Protein AF-A0A7X9J9V0-F1 (afdb_monomer)

Radius of gyration: 17.61 Å; Cα contacts (8 Å, |Δi|>4): 168; chains: 1; bounding box: 43×37×49 Å

Mean predicted aligned error: 4.63 Å

Nearest PDB structures (foldseek):
  8a3k-assembly1_UNK  TM=3.815E-01  e=8.424E+00  synthetic construct

Foldseek 3Di:
DVVLLVLLLVLLVQLLVLLCVQVCVQVVCQVVVCVVVVHRDGDLCSSVVSLVSNLSSLVSNLVSCVSVVHCNVVSVVLNCLSPVLLVVLVVLCVVVCVVVVPDDPPDPNNVSSSVSSVSNNVSSVSSSVVSVVSSVVSVVVD

Structure (mmCIF, N/CA/C/O backbone):
data_AF-A0A7X9J9V0-F1
#
_entry.id   AF-A0A7X9J9V0-F1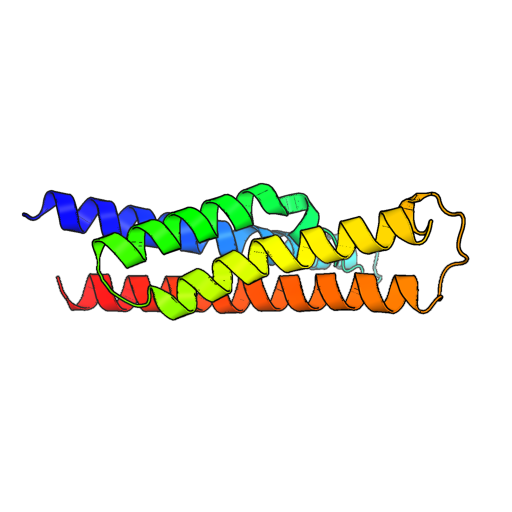
#
loop_
_atom_site.group_PDB
_atom_site.id
_atom_site.type_symbol
_atom_site.label_atom_id
_atom_site.label_alt_id
_atom_site.label_comp_id
_atom_site.label_asym_id
_atom_site.label_entity_id
_atom_site.label_seq_id
_atom_site.pdbx_PDB_ins_code
_atom_site.Cartn_x
_atom_site.Cartn_y
_atom_site.Cartn_z
_atom_site.occupancy
_atom_site.B_iso_or_equiv
_atom_site.auth_seq_id
_atom_site.auth_comp_id
_atom_site.auth_asym_id
_atom_site.auth_atom_id
_atom_site.pdbx_PDB_model_num
ATOM 1 N N . MET A 1 1 ? -25.999 6.580 20.680 1.00 46.28 1 MET A N 1
ATOM 2 C CA . MET A 1 1 ? -24.514 6.513 20.690 1.00 46.28 1 MET A CA 1
ATOM 3 C C . MET A 1 1 ? -23.947 5.269 19.984 1.00 46.28 1 MET A C 1
ATOM 5 O O . MET A 1 1 ? -23.000 5.442 19.233 1.00 46.28 1 MET A O 1
ATOM 9 N N . LYS A 1 2 ? -24.554 4.068 20.087 1.00 57.12 2 LYS A N 1
ATOM 10 C CA . LYS A 1 2 ? -24.087 2.818 19.426 1.00 57.12 2 LYS A CA 1
ATOM 11 C C . LYS A 1 2 ? -23.982 2.838 17.881 1.00 57.12 2 LYS A C 1
ATOM 13 O O . LYS A 1 2 ? -23.056 2.258 17.327 1.00 57.12 2 LYS A O 1
ATOM 18 N N . LYS A 1 3 ? -24.893 3.514 17.162 1.00 60.75 3 LYS A N 1
ATOM 19 C CA . LYS A 1 3 ? -24.862 3.556 15.678 1.00 60.75 3 LYS A CA 1
ATOM 20 C C . LYS A 1 3 ? -23.656 4.329 15.127 1.00 60.75 3 LYS A C 1
ATOM 22 O O . LYS A 1 3 ? -23.052 3.897 14.153 1.00 60.75 3 LYS A O 1
ATOM 27 N N . LYS A 1 4 ? -23.276 5.449 15.761 1.00 61.97 4 LYS A N 1
ATOM 28 C CA . LYS A 1 4 ? -22.140 6.284 15.317 1.00 61.97 4 LYS A CA 1
ATOM 29 C C . LYS A 1 4 ? -20.813 5.517 15.389 1.00 61.97 4 LYS A C 1
ATOM 31 O O . LYS A 1 4 ? -19.986 5.660 14.498 1.00 61.97 4 LYS A O 1
ATOM 36 N N . THR A 1 5 ? -20.642 4.662 16.397 1.00 78.00 5 THR A N 1
ATOM 37 C CA . THR A 1 5 ? -19.474 3.779 16.529 1.00 78.00 5 THR A CA 1
ATOM 38 C C . THR A 1 5 ? -19.456 2.668 15.481 1.00 78.00 5 THR A C 1
ATOM 40 O O . THR A 1 5 ? -18.386 2.336 14.979 1.00 78.00 5 THR A O 1
ATOM 43 N N . LEU A 1 6 ? -20.619 2.129 15.103 1.00 86.44 6 LEU A N 1
ATOM 44 C CA . LEU A 1 6 ? -20.725 1.078 14.086 1.00 86.44 6 LEU A CA 1
ATOM 45 C C . LEU A 1 6 ? -20.368 1.604 12.686 1.00 86.44 6 LEU A C 1
ATOM 47 O O . LEU A 1 6 ? -19.556 0.996 11.995 1.00 86.44 6 LEU A O 1
ATOM 51 N N . TRP A 1 7 ? -20.859 2.792 12.318 1.00 90.38 7 TRP A N 1
ATOM 52 C CA . TRP A 1 7 ? -20.496 3.445 11.054 1.00 90.38 7 TRP A CA 1
ATOM 53 C C . TRP A 1 7 ? -18.994 3.722 10.924 1.00 90.38 7 TRP A C 1
ATOM 55 O O . TRP A 1 7 ? -18.441 3.565 9.840 1.00 90.38 7 TRP A O 1
ATOM 65 N N . THR A 1 8 ? -18.317 4.133 12.001 1.00 91.19 8 THR A N 1
ATOM 66 C CA . THR A 1 8 ? -16.862 4.370 11.974 1.00 91.19 8 THR A CA 1
ATOM 67 C C . THR A 1 8 ? -16.074 3.070 11.813 1.00 91.19 8 THR A C 1
ATOM 69 O O . THR A 1 8 ? -15.081 3.056 11.093 1.00 91.19 8 THR A O 1
ATOM 72 N N . LYS A 1 9 ? -16.539 1.970 12.421 1.00 92.44 9 LYS A N 1
ATOM 73 C CA . LYS A 1 9 ? -15.940 0.638 12.254 1.00 92.44 9 LYS A CA 1
ATOM 74 C C . LYS A 1 9 ? -16.056 0.140 10.815 1.00 92.44 9 LYS A C 1
ATOM 76 O O . LYS A 1 9 ? -15.053 -0.276 10.252 1.00 92.44 9 LYS A O 1
ATOM 81 N N . VAL A 1 10 ? -17.244 0.241 10.210 1.00 95.25 10 VAL A N 1
ATOM 82 C CA . VAL A 1 10 ? -17.457 -0.155 8.804 1.00 95.25 10 VAL A CA 1
ATOM 83 C C . VAL A 1 10 ? -16.547 0.644 7.875 1.00 95.25 10 VAL A C 1
ATOM 85 O O . VAL A 1 10 ? -15.901 0.059 7.015 1.00 95.25 10 VAL A O 1
ATOM 88 N N . LEU A 1 11 ? -16.432 1.958 8.092 1.00 94.88 11 LEU A N 1
ATOM 89 C CA . LEU A 1 11 ? -15.571 2.817 7.277 1.00 94.88 11 LEU A CA 1
ATOM 90 C C . LEU A 1 11 ? -14.088 2.423 7.387 1.00 94.88 11 LEU A C 1
ATOM 92 O O . LEU A 1 11 ? -13.392 2.369 6.379 1.00 94.88 11 LEU A O 1
ATOM 96 N N . ALA A 1 12 ? -13.621 2.108 8.600 1.00 95.88 12 ALA A N 1
ATOM 97 C CA . ALA A 1 12 ? -12.247 1.675 8.832 1.00 95.88 12 ALA A CA 1
ATOM 98 C C . ALA A 1 12 ? -11.949 0.315 8.176 1.00 95.88 12 ALA A C 1
ATOM 100 O O . ALA A 1 12 ? -10.915 0.157 7.530 1.00 95.88 12 ALA A O 1
ATOM 101 N N . VAL A 1 13 ? -12.868 -0.649 8.296 1.00 97.06 13 VAL A N 1
ATOM 102 C CA . VAL A 1 13 ? -12.722 -1.976 7.677 1.00 97.06 13 VAL A CA 1
ATOM 103 C C . VAL A 1 13 ? -12.746 -1.858 6.155 1.00 97.06 13 VAL A C 1
ATOM 105 O O . VAL A 1 13 ? -11.826 -2.341 5.504 1.00 97.06 13 VAL A O 1
ATOM 108 N N . ALA A 1 14 ? -13.737 -1.163 5.591 1.00 97.44 14 ALA A N 1
ATOM 109 C CA . ALA A 1 14 ? -13.847 -0.959 4.149 1.00 97.44 14 ALA A CA 1
ATOM 110 C C . ALA A 1 14 ? -12.609 -0.249 3.581 1.00 97.44 14 ALA A C 1
ATOM 112 O O . ALA A 1 14 ? -12.036 -0.716 2.602 1.00 97.44 14 ALA A O 1
ATOM 113 N N . GLY A 1 15 ? -12.146 0.823 4.234 1.00 96.44 15 GLY A N 1
ATOM 114 C CA . GLY A 1 15 ? -10.939 1.537 3.819 1.00 96.44 15 GLY A CA 1
ATOM 115 C C . GLY A 1 15 ? -9.683 0.663 3.852 1.00 96.44 15 GLY A C 1
ATOM 116 O O . GLY A 1 15 ? -8.880 0.695 2.923 1.00 96.4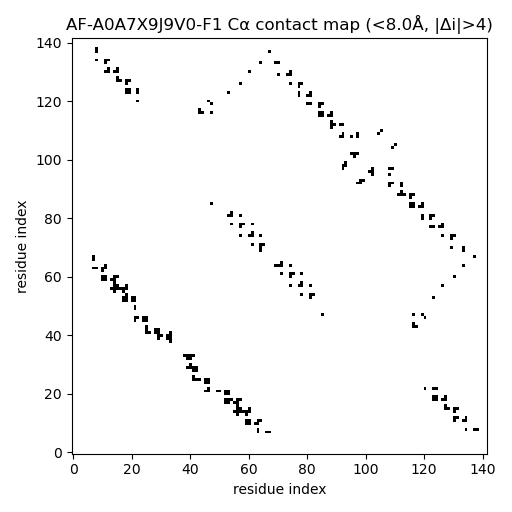4 15 GLY A O 1
ATOM 117 N N . THR A 1 16 ? -9.550 -0.177 4.884 1.00 97.25 16 THR A N 1
ATOM 118 C CA . THR A 1 16 ? -8.434 -1.128 5.012 1.00 97.25 16 THR A CA 1
ATOM 119 C C . THR A 1 16 ? -8.466 -2.175 3.900 1.00 97.25 16 THR A C 1
ATOM 121 O O . THR A 1 16 ? -7.447 -2.412 3.262 1.00 97.25 16 THR A O 1
ATOM 124 N N . VAL A 1 17 ? -9.628 -2.782 3.640 1.00 97.62 17 VAL A N 1
ATOM 125 C CA . VAL A 1 17 ? -9.786 -3.791 2.580 1.00 97.62 17 VAL A CA 1
ATOM 126 C C . VAL A 1 17 ? -9.454 -3.193 1.214 1.00 97.62 17 VAL A C 1
ATOM 128 O O . VAL A 1 17 ? -8.680 -3.789 0.473 1.00 97.62 17 VAL A O 1
ATOM 131 N N . LEU A 1 18 ? -9.964 -1.996 0.906 1.00 97.00 18 LEU A N 1
ATOM 132 C CA . LEU A 1 18 ? -9.692 -1.323 -0.367 1.00 97.00 18 LEU A CA 1
ATOM 133 C C . LEU A 1 18 ? -8.201 -1.033 -0.590 1.00 97.00 18 LEU A C 1
ATOM 135 O O . LEU A 1 18 ? -7.737 -1.168 -1.714 1.00 97.00 18 LEU A O 1
ATOM 139 N N . LEU A 1 19 ? -7.442 -0.685 0.454 1.00 95.75 19 LEU A N 1
ATOM 140 C CA . LEU A 1 19 ? -5.989 -0.485 0.353 1.00 95.75 19 LEU A CA 1
ATOM 141 C C . LEU A 1 19 ? -5.214 -1.790 0.138 1.00 95.75 19 LEU A C 1
ATOM 143 O O . LEU A 1 19 ? -4.174 -1.781 -0.512 1.00 95.75 19 LEU A O 1
ATOM 147 N N . TRP A 1 20 ? -5.709 -2.914 0.658 1.00 97.12 20 TRP A N 1
ATOM 148 C CA . TRP A 1 20 ? -5.079 -4.215 0.430 1.00 97.12 20 TRP A CA 1
ATOM 149 C C . TRP A 1 20 ? -5.393 -4.800 -0.947 1.00 97.12 20 TRP A C 1
ATOM 151 O O . TRP A 1 20 ? -4.608 -5.610 -1.430 1.00 97.12 20 TRP A O 1
ATOM 161 N N . LEU A 1 21 ? -6.483 -4.386 -1.604 1.00 95.75 21 LEU A N 1
ATOM 162 C CA . LEU A 1 21 ? -6.863 -4.907 -2.922 1.00 95.75 21 LEU A CA 1
ATOM 163 C C . LEU A 1 21 ? -5.786 -4.700 -4.003 1.00 95.75 21 LEU A C 1
ATOM 165 O O . LEU A 1 21 ? -5.457 -5.690 -4.648 1.00 95.75 21 LEU A O 1
ATOM 169 N N . PRO A 1 22 ? -5.186 -3.506 -4.198 1.00 94.56 22 PRO A N 1
ATOM 170 C CA . PRO A 1 22 ? -4.108 -3.323 -5.171 1.00 94.56 22 PRO A CA 1
ATOM 171 C C . PRO A 1 22 ? -2.895 -4.229 -4.932 1.00 94.56 22 PRO A C 1
ATOM 173 O O . PRO A 1 22 ? -2.320 -4.754 -5.880 1.00 94.56 22 PRO A O 1
ATOM 176 N N . ILE A 1 23 ? -2.534 -4.450 -3.663 1.00 95.50 23 ILE A N 1
ATOM 177 C CA . ILE A 1 23 ? -1.415 -5.322 -3.271 1.00 95.50 23 ILE A CA 1
ATOM 178 C C . ILE A 1 23 ? -1.775 -6.801 -3.456 1.00 95.50 23 ILE A C 1
ATOM 180 O O . ILE A 1 23 ? -0.954 -7.611 -3.872 1.00 95.50 23 ILE A O 1
ATOM 184 N N . ALA A 1 24 ? -3.013 -7.180 -3.151 1.00 95.38 24 ALA A N 1
ATOM 185 C CA . ALA A 1 24 ? -3.486 -8.532 -3.400 1.00 95.38 24 ALA A CA 1
ATOM 186 C C . ALA A 1 24 ? -3.543 -8.815 -4.906 1.00 95.38 24 ALA A C 1
ATOM 188 O O . ALA A 1 24 ? -3.102 -9.876 -5.336 1.00 95.38 24 ALA A O 1
ATOM 189 N N . ALA A 1 25 ? -4.033 -7.863 -5.703 1.00 94.06 25 ALA A N 1
ATOM 190 C CA . ALA A 1 25 ? -4.099 -7.975 -7.151 1.00 94.06 25 ALA A CA 1
ATOM 191 C C . ALA A 1 25 ? -2.708 -8.196 -7.750 1.00 94.06 25 ALA A C 1
ATOM 193 O O . ALA A 1 25 ? -2.539 -9.180 -8.463 1.00 94.06 25 ALA A O 1
ATOM 194 N N . THR A 1 26 ? -1.707 -7.381 -7.392 1.00 93.94 26 THR A N 1
ATOM 195 C CA . THR A 1 26 ? -0.328 -7.574 -7.876 1.00 93.94 26 THR A CA 1
ATOM 196 C C . THR A 1 26 ? 0.239 -8.937 -7.545 1.00 93.94 26 THR A C 1
ATOM 198 O O . THR A 1 26 ? 0.835 -9.582 -8.402 1.00 93.94 26 THR A O 1
ATOM 201 N N . LEU A 1 27 ? 0.067 -9.400 -6.308 1.00 95.00 27 LEU A N 1
ATOM 202 C CA . LEU A 1 27 ? 0.602 -10.694 -5.896 1.00 95.00 27 LEU A CA 1
ATOM 203 C C . LEU A 1 27 ? -0.120 -11.851 -6.591 1.00 95.00 27 LEU A C 1
ATOM 205 O O . LEU A 1 27 ? 0.529 -12.783 -7.059 1.00 95.00 27 LEU A O 1
ATOM 209 N N . ILE A 1 28 ? -1.449 -11.796 -6.691 1.00 94.81 28 ILE A N 1
ATOM 210 C CA . ILE A 1 28 ? -2.248 -12.849 -7.326 1.00 94.81 28 ILE A CA 1
ATOM 211 C C . ILE A 1 28 ? -1.913 -12.946 -8.817 1.00 94.81 28 ILE A C 1
ATOM 213 O O . ILE A 1 28 ? -1.670 -14.046 -9.315 1.00 94.81 28 ILE A O 1
ATOM 217 N N . THR A 1 29 ? -1.863 -11.819 -9.530 1.00 93.50 29 THR A N 1
ATOM 218 C CA . THR A 1 29 ? -1.532 -11.811 -10.961 1.00 93.50 29 THR A CA 1
ATOM 219 C C . THR A 1 29 ? -0.084 -12.209 -11.205 1.00 93.50 29 THR A C 1
ATOM 221 O O . THR A 1 29 ? 0.165 -12.988 -12.124 1.00 93.50 29 THR A O 1
ATOM 224 N N . ALA A 1 30 ? 0.852 -11.787 -10.348 1.00 92.62 30 ALA A N 1
ATOM 225 C CA . ALA A 1 30 ? 2.239 -12.225 -10.427 1.00 92.62 30 ALA A CA 1
ATOM 226 C C . ALA A 1 30 ? 2.367 -13.745 -10.256 1.00 92.62 30 ALA A C 1
ATOM 228 O O . ALA A 1 30 ? 3.050 -14.396 -11.043 1.00 92.62 30 ALA A O 1
ATOM 229 N N . ILE A 1 31 ? 1.676 -14.341 -9.277 1.00 93.62 31 ILE A N 1
ATOM 230 C CA . ILE A 1 31 ? 1.713 -15.792 -9.035 1.00 93.62 31 ILE A CA 1
ATOM 231 C C . ILE A 1 31 ? 1.113 -16.557 -10.220 1.00 93.62 31 ILE A C 1
ATOM 233 O O . ILE A 1 31 ? 1.766 -17.438 -10.780 1.00 93.62 31 ILE A O 1
ATOM 237 N N . ILE A 1 32 ? -0.115 -16.218 -10.623 1.00 94.06 32 ILE A N 1
ATOM 238 C CA . ILE A 1 32 ? -0.827 -16.922 -11.701 1.00 94.06 32 ILE A CA 1
ATOM 239 C C . ILE A 1 32 ? -0.083 -16.756 -13.029 1.00 94.06 32 ILE A C 1
ATOM 241 O O . ILE A 1 32 ? 0.160 -17.740 -13.730 1.00 94.06 32 ILE A O 1
ATOM 245 N N . GLY A 1 33 ? 0.319 -15.525 -13.352 1.00 90.88 33 GLY A N 1
ATOM 246 C CA . GLY A 1 33 ? 1.071 -15.205 -14.560 1.00 90.88 33 GLY A CA 1
ATOM 247 C C . GLY A 1 33 ? 2.408 -15.934 -14.602 1.00 90.88 33 GLY A C 1
ATOM 248 O O . GLY A 1 33 ? 2.739 -16.532 -15.624 1.00 90.88 33 GLY A O 1
ATOM 249 N N . SER A 1 34 ? 3.131 -15.980 -13.478 1.00 93.00 34 SER A N 1
ATOM 250 C CA . SER A 1 34 ? 4.425 -16.663 -13.423 1.00 93.00 34 SER A CA 1
ATOM 251 C C . SER A 1 34 ? 4.309 -18.173 -13.620 1.00 93.00 34 SER A C 1
ATOM 253 O O . SER A 1 34 ? 5.098 -18.768 -14.354 1.00 93.00 34 SER A O 1
ATOM 255 N N . ILE A 1 35 ? 3.303 -18.805 -13.006 1.00 94.25 35 ILE A N 1
ATOM 256 C CA . ILE A 1 35 ? 3.044 -20.242 -13.174 1.00 94.25 35 ILE A CA 1
ATOM 257 C C . ILE A 1 35 ? 2.661 -20.545 -14.625 1.00 94.25 35 ILE A C 1
ATOM 259 O O . ILE A 1 35 ? 3.197 -21.478 -15.224 1.00 94.25 35 ILE A O 1
ATOM 263 N N . SER A 1 36 ? 1.769 -19.737 -15.205 1.00 92.19 36 SER A N 1
ATOM 264 C CA . SER A 1 36 ? 1.306 -19.919 -16.582 1.00 92.19 36 SER A CA 1
ATOM 265 C C . SER A 1 36 ? 2.431 -19.732 -17.601 1.00 92.19 36 SER A C 1
ATOM 267 O O . SER A 1 36 ? 2.516 -20.487 -18.567 1.00 92.19 36 SER A O 1
ATOM 269 N N . ALA A 1 37 ? 3.293 -18.735 -17.398 1.00 90.62 37 ALA A N 1
ATOM 270 C CA . ALA A 1 37 ? 4.369 -18.397 -18.325 1.00 90.62 37 ALA A CA 1
ATOM 271 C C . ALA A 1 37 ? 5.668 -19.183 -18.072 1.00 90.62 37 ALA A C 1
ATOM 273 O O . ALA A 1 37 ? 6.592 -19.100 -18.878 1.00 90.62 37 ALA A O 1
ATOM 274 N N . ARG A 1 38 ? 5.760 -19.934 -16.960 1.00 90.69 38 ARG A N 1
ATOM 275 C CA . ARG A 1 38 ? 6.987 -20.603 -16.473 1.00 90.69 38 ARG A CA 1
ATOM 276 C C . ARG A 1 38 ? 8.196 -19.664 -16.343 1.00 90.69 38 ARG A C 1
ATOM 278 O O . ARG A 1 38 ? 9.340 -20.109 -16.366 1.00 90.69 38 ARG A O 1
ATOM 285 N N . THR A 1 39 ? 7.940 -18.372 -16.194 1.00 90.69 39 THR A N 1
ATOM 286 C CA . THR A 1 39 ? 8.938 -17.325 -15.973 1.00 90.69 39 THR A CA 1
ATOM 287 C C . THR A 1 39 ? 8.418 -16.385 -14.900 1.00 90.69 39 THR A C 1
ATOM 289 O O . THR A 1 39 ? 7.211 -16.256 -14.737 1.00 90.69 39 THR A O 1
ATOM 292 N N . PHE A 1 40 ? 9.303 -15.725 -14.161 1.00 90.69 40 PHE A N 1
ATOM 293 C CA . PHE A 1 40 ? 8.878 -14.750 -13.166 1.00 90.69 40 PHE A CA 1
ATOM 294 C C . PHE A 1 40 ? 8.299 -13.509 -13.857 1.00 90.69 40 PHE A C 1
ATOM 296 O O . PHE A 1 40 ? 9.010 -12.798 -14.567 1.00 90.69 40 PHE A O 1
ATOM 303 N N . LEU A 1 41 ? 7.006 -13.268 -13.654 1.00 89.31 41 LEU A N 1
ATOM 304 C CA . LEU A 1 41 ? 6.285 -12.088 -14.114 1.00 89.31 41 LEU A CA 1
ATOM 305 C C . LEU A 1 41 ? 5.767 -11.338 -12.894 1.00 89.31 41 LEU A C 1
ATOM 307 O O . LEU A 1 41 ? 4.988 -11.876 -12.108 1.00 89.31 41 LEU A O 1
ATOM 311 N N . PHE A 1 42 ? 6.195 -10.089 -12.747 1.00 90.50 42 PHE A N 1
ATOM 312 C CA . PHE A 1 42 ? 5.752 -9.214 -11.674 1.00 90.50 42 PHE A CA 1
ATOM 313 C C . PHE A 1 42 ? 5.372 -7.857 -12.252 1.00 90.50 42 PHE A C 1
ATOM 315 O O . PHE A 1 42 ? 6.231 -7.099 -12.705 1.00 90.50 42 PHE A O 1
ATOM 322 N N . ASP A 1 43 ? 4.076 -7.567 -12.234 1.00 89.06 43 ASP A N 1
ATOM 323 C CA . ASP A 1 43 ? 3.555 -6.277 -12.659 1.00 89.06 43 ASP A CA 1
ATOM 324 C C . ASP A 1 43 ? 3.630 -5.286 -11.494 1.00 89.06 43 ASP A C 1
ATOM 326 O O . ASP A 1 43 ? 2.765 -5.232 -10.618 1.00 89.06 43 ASP A O 1
ATOM 330 N N . TYR A 1 44 ? 4.714 -4.516 -11.464 1.00 87.50 44 TYR A N 1
ATOM 331 C CA . TYR A 1 44 ? 4.934 -3.506 -10.434 1.00 87.50 44 TYR A CA 1
ATOM 332 C C . TYR A 1 44 ? 4.124 -2.218 -10.664 1.00 87.50 44 TYR A C 1
ATOM 334 O O . TYR A 1 44 ? 4.086 -1.378 -9.764 1.00 87.50 44 TYR A O 1
ATOM 342 N N . LEU A 1 45 ? 3.483 -2.044 -11.828 1.00 90.50 45 LEU A N 1
ATOM 343 C CA . LEU A 1 45 ? 2.673 -0.865 -12.164 1.00 90.50 45 LEU A CA 1
ATOM 344 C C . LEU A 1 45 ? 1.205 -1.037 -11.769 1.00 90.50 45 LEU A C 1
ATOM 346 O O . LEU A 1 45 ? 0.542 -0.052 -11.448 1.00 90.50 45 LEU A O 1
ATOM 350 N N . MET A 1 46 ? 0.720 -2.273 -11.691 1.00 93.25 46 MET A N 1
ATOM 351 C CA . MET A 1 46 ? -0.658 -2.595 -11.314 1.00 93.25 46 MET A CA 1
ATOM 352 C C . MET A 1 46 ? -1.180 -1.921 -10.022 1.00 93.25 46 MET A C 1
ATOM 354 O O . MET A 1 46 ? -2.357 -1.549 -10.004 1.00 93.25 46 MET A O 1
ATOM 358 N N . PRO A 1 47 ? -0.394 -1.653 -8.949 1.00 91.69 47 PRO A N 1
ATOM 359 C CA . PRO A 1 47 ? -0.899 -0.867 -7.824 1.00 91.69 47 PRO A CA 1
ATOM 360 C C . PRO A 1 47 ? -1.321 0.543 -8.240 1.00 91.69 47 PRO A C 1
ATOM 362 O O . PRO A 1 47 ? -2.307 1.063 -7.723 1.00 91.69 47 PRO A O 1
ATOM 365 N N . ALA A 1 48 ? -0.569 1.162 -9.155 1.00 92.00 48 ALA A N 1
ATOM 366 C CA . ALA A 1 48 ? -0.839 2.500 -9.664 1.00 92.00 48 ALA A CA 1
ATOM 367 C C . ALA A 1 48 ? -2.022 2.508 -10.644 1.00 92.00 48 ALA A C 1
ATOM 369 O O . ALA A 1 48 ? -2.790 3.465 -10.654 1.00 92.00 48 ALA A O 1
ATOM 370 N N . GLU A 1 49 ? -2.246 1.431 -11.399 1.00 91.50 49 GLU A N 1
ATOM 371 C CA . GLU A 1 49 ? -3.463 1.269 -12.212 1.00 91.50 49 GLU A CA 1
ATOM 372 C C . GLU A 1 49 ? -4.723 1.212 -11.337 1.00 91.50 49 GLU A C 1
ATOM 374 O O . GLU A 1 49 ? -5.754 1.814 -11.640 1.00 91.50 49 GLU A O 1
ATOM 379 N N . LEU A 1 50 ? -4.613 0.539 -10.189 1.00 94.62 50 LEU A N 1
ATOM 380 C CA . LEU A 1 50 ? -5.661 0.440 -9.176 1.00 94.62 50 LEU A CA 1
ATOM 381 C C . LEU A 1 50 ? -5.654 1.620 -8.188 1.00 94.62 50 LEU A C 1
ATOM 383 O O . LEU A 1 50 ? -6.299 1.552 -7.134 1.00 94.62 50 LEU A O 1
ATOM 387 N N . PHE A 1 51 ? -4.991 2.728 -8.539 1.00 94.06 51 PHE A N 1
ATOM 388 C CA . PHE A 1 51 ? -4.935 3.949 -7.735 1.00 94.06 51 PHE A CA 1
ATOM 389 C C . PHE A 1 51 ? -6.305 4.427 -7.227 1.00 94.06 51 PHE A C 1
ATOM 391 O O . PHE A 1 51 ? -6.385 4.765 -6.042 1.00 94.06 51 PHE A O 1
ATOM 398 N N . PRO A 1 52 ? -7.405 4.418 -8.016 1.00 95.81 52 PRO A N 1
ATOM 399 C CA . PRO A 1 52 ? -8.710 4.843 -7.512 1.00 95.81 52 PRO A CA 1
ATOM 400 C C . PRO A 1 52 ? -9.169 4.055 -6.277 1.00 95.81 52 PRO A C 1
ATOM 402 O O . PRO A 1 52 ? -9.749 4.637 -5.359 1.00 95.81 52 PRO A O 1
ATOM 405 N N . LEU A 1 53 ? -8.864 2.753 -6.203 1.00 96.56 53 LEU A N 1
ATOM 406 C CA . LEU A 1 53 ? -9.185 1.926 -5.036 1.00 96.56 53 LEU A CA 1
ATOM 407 C C . LEU A 1 53 ? -8.343 2.328 -3.823 1.00 96.56 53 LEU A C 1
ATOM 409 O O . LEU A 1 53 ? -8.891 2.498 -2.732 1.00 96.56 53 LEU A O 1
ATOM 413 N N . ALA A 1 54 ? -7.036 2.534 -4.013 1.00 96.06 54 ALA A N 1
ATOM 414 C CA . ALA A 1 54 ? -6.140 2.983 -2.948 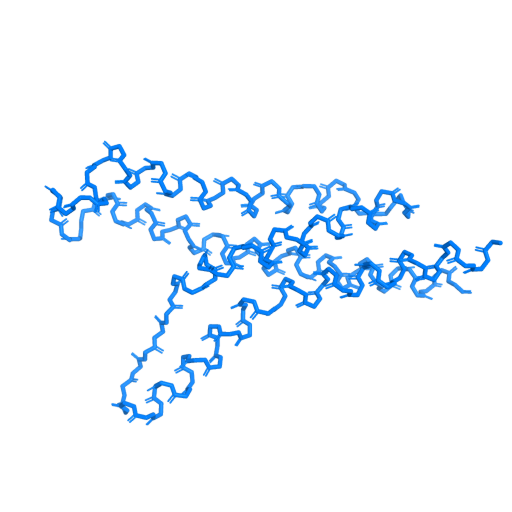1.00 96.06 54 ALA A CA 1
ATOM 415 C C . ALA A 1 54 ? -6.530 4.374 -2.420 1.00 96.06 54 ALA A C 1
ATOM 417 O O . ALA A 1 54 ? -6.568 4.585 -1.207 1.00 96.06 54 ALA A O 1
ATOM 418 N N . PHE A 1 55 ? -6.876 5.302 -3.318 1.00 97.12 55 PHE A N 1
ATOM 419 C CA . PHE A 1 55 ? -7.319 6.655 -2.987 1.00 97.12 55 PHE A CA 1
ATOM 420 C C . PHE A 1 55 ? -8.610 6.642 -2.164 1.00 97.12 55 PHE A C 1
ATOM 422 O O . PHE A 1 55 ? -8.662 7.228 -1.080 1.00 97.12 55 PHE A O 1
ATOM 429 N N . VAL A 1 56 ? -9.636 5.918 -2.628 1.00 98.00 56 VAL A N 1
ATOM 430 C CA . VAL A 1 56 ? -10.894 5.771 -1.883 1.00 98.00 56 VAL A CA 1
ATOM 431 C C . VAL A 1 56 ? -10.638 5.084 -0.541 1.00 98.00 56 VAL A C 1
ATOM 433 O O . VAL A 1 56 ? -11.126 5.552 0.488 1.00 98.00 56 VAL A O 1
ATOM 436 N N . GLY A 1 57 ? -9.828 4.023 -0.512 1.00 97.25 57 GLY A N 1
ATOM 437 C CA . GLY A 1 57 ? -9.480 3.305 0.713 1.00 97.25 57 GLY A CA 1
ATOM 438 C C . GLY A 1 57 ? -8.818 4.197 1.767 1.00 97.25 57 GLY A C 1
ATOM 439 O O . GLY A 1 57 ? -9.275 4.255 2.914 1.00 97.25 57 GLY A O 1
ATOM 440 N N . ALA A 1 58 ? -7.795 4.957 1.373 1.00 96.81 58 ALA A N 1
ATOM 441 C CA . ALA A 1 58 ? -7.104 5.902 2.245 1.00 96.81 58 ALA A CA 1
ATOM 442 C C . ALA A 1 58 ? -8.016 7.060 2.692 1.00 96.81 58 ALA A C 1
ATOM 444 O O . ALA A 1 58 ? -7.999 7.434 3.867 1.00 96.81 58 ALA A O 1
ATOM 445 N N . GLY A 1 59 ? -8.881 7.574 1.810 1.00 97.56 59 GLY A N 1
ATOM 446 C CA . GLY A 1 59 ? -9.877 8.593 2.154 1.00 97.56 59 GLY A CA 1
ATOM 447 C C . GLY A 1 59 ? -10.890 8.109 3.200 1.00 97.56 59 GLY A C 1
ATOM 448 O O . GLY A 1 59 ? -11.176 8.814 4.174 1.00 97.56 59 GLY A O 1
ATOM 449 N N . LEU A 1 60 ? -11.382 6.871 3.064 1.00 97.62 60 LEU A N 1
ATOM 450 C CA . LEU A 1 60 ? -12.262 6.240 4.054 1.00 97.62 60 LEU A CA 1
ATOM 451 C C . LEU A 1 60 ? -11.565 6.068 5.411 1.00 97.62 60 LEU A C 1
ATOM 453 O O . LEU A 1 60 ? -12.172 6.350 6.450 1.00 97.62 60 LEU A O 1
ATOM 457 N N . LEU A 1 61 ? -10.294 5.648 5.419 1.00 96.94 61 LEU A N 1
ATOM 458 C CA . LEU A 1 61 ? -9.500 5.550 6.646 1.00 96.94 61 LEU A CA 1
ATOM 459 C C . LEU A 1 61 ? -9.297 6.909 7.304 1.00 96.94 61 LEU A C 1
ATOM 461 O O . LEU A 1 61 ? -9.476 7.022 8.518 1.00 96.94 61 LEU A O 1
ATOM 465 N N . LEU A 1 62 ? -8.968 7.942 6.528 1.00 97.62 62 LEU A N 1
ATOM 466 C CA . LEU A 1 62 ? -8.770 9.287 7.052 1.00 97.62 62 LEU A CA 1
ATOM 467 C C . LE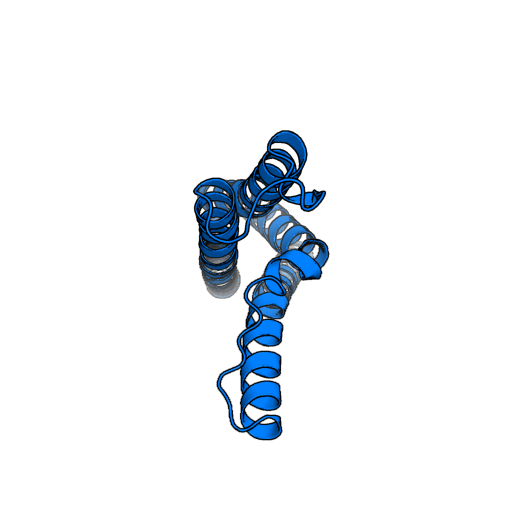U A 1 62 ? -10.054 9.801 7.704 1.00 97.62 62 LEU A C 1
ATOM 469 O O . LEU A 1 62 ? -10.027 10.228 8.861 1.00 97.62 62 LEU A O 1
ATOM 473 N N . TRP A 1 63 ? -11.196 9.653 7.030 1.00 97.06 63 TRP A N 1
ATOM 474 C CA . TRP A 1 63 ? -12.502 9.994 7.592 1.00 97.06 63 TRP A CA 1
ATOM 475 C C . TRP A 1 63 ? -12.775 9.217 8.887 1.00 97.06 63 TRP A C 1
ATOM 477 O O . TRP A 1 63 ? -13.185 9.796 9.902 1.00 97.06 63 TRP A O 1
ATOM 487 N N . ALA A 1 64 ? -12.553 7.900 8.891 1.00 94.75 64 ALA A N 1
ATOM 488 C CA . ALA A 1 64 ? -12.741 7.070 10.079 1.00 94.75 64 ALA A CA 1
ATOM 489 C C . ALA A 1 64 ? -11.856 7.544 11.245 1.00 94.75 64 ALA A C 1
ATOM 491 O O . ALA A 1 64 ? -12.341 7.676 12.373 1.00 94.75 64 ALA A O 1
ATOM 492 N N . SER A 1 65 ? -10.594 7.870 10.954 1.00 94.31 65 SER A N 1
ATOM 493 C CA . SER A 1 65 ? -9.613 8.391 11.906 1.00 94.31 65 SER A CA 1
ATOM 494 C C . SER A 1 65 ? -10.078 9.712 12.528 1.00 94.31 65 SER A C 1
ATOM 496 O O . SER A 1 65 ? -10.036 9.859 13.752 1.00 94.31 65 SER A O 1
ATOM 498 N N . PHE A 1 66 ? -10.616 10.636 11.719 1.00 94.56 66 PHE A N 1
ATOM 499 C CA . PHE A 1 66 ? -11.113 11.938 12.167 1.00 94.56 66 PHE A CA 1
ATOM 500 C C . PHE A 1 66 ? -12.323 11.787 13.084 1.00 94.56 66 PHE A C 1
ATOM 502 O O . PHE A 1 66 ? -12.367 12.383 14.161 1.00 94.56 66 PHE A O 1
ATOM 509 N N . ARG A 1 67 ? -13.283 10.929 12.711 1.00 91.69 67 ARG A N 1
ATOM 510 C CA . ARG A 1 67 ? -14.452 10.634 13.556 1.00 91.69 67 ARG A CA 1
ATOM 511 C C . ARG A 1 67 ? -14.063 9.992 14.886 1.00 91.69 67 ARG A C 1
ATOM 513 O O . ARG A 1 67 ? -14.716 10.245 15.896 1.00 91.69 67 ARG A O 1
ATOM 520 N N . ALA A 1 68 ? -13.025 9.160 14.887 1.00 89.94 68 ALA A N 1
ATOM 521 C CA . ALA A 1 68 ? -12.529 8.481 16.079 1.00 89.94 68 ALA A CA 1
ATOM 522 C C . ALA A 1 68 ? -11.543 9.321 16.908 1.00 89.94 68 ALA A C 1
ATOM 524 O O . ALA A 1 68 ? -11.296 8.981 18.066 1.00 89.94 68 ALA A O 1
ATOM 525 N N . LYS A 1 69 ? -10.978 10.387 16.322 1.00 89.50 69 LYS A N 1
ATOM 526 C CA . LYS A 1 69 ? -9.817 11.139 16.826 1.00 89.50 69 LYS A CA 1
ATOM 527 C C . LYS A 1 69 ? -8.618 10.230 17.147 1.00 89.50 69 LYS A C 1
ATOM 529 O O . LYS A 1 69 ? -7.919 10.430 18.136 1.00 89.50 69 LYS A O 1
ATOM 534 N N . LEU A 1 70 ? -8.395 9.202 16.326 1.00 90.50 70 LEU A N 1
ATOM 535 C CA . LEU A 1 70 ? -7.328 8.208 16.494 1.00 90.50 70 LEU A CA 1
ATOM 536 C C . LEU A 1 70 ? -6.513 8.108 15.211 1.00 90.50 70 LEU A C 1
ATOM 538 O O . LEU A 1 70 ? -7.103 7.958 14.154 1.00 90.50 70 LEU A O 1
ATOM 542 N N . LEU A 1 71 ? -5.178 8.123 15.305 1.00 91.69 71 LEU A N 1
ATOM 543 C CA . LEU A 1 71 ? -4.266 7.914 14.165 1.00 91.69 71 LEU A CA 1
ATOM 544 C C . LEU A 1 71 ? -4.459 8.892 12.981 1.00 91.69 71 LEU A C 1
ATOM 546 O O . LEU A 1 71 ? -4.012 8.603 11.879 1.00 91.69 71 LEU A O 1
ATOM 550 N N . VAL A 1 72 ? -5.048 10.072 13.208 1.00 94.56 72 VAL A N 1
ATOM 551 C CA . VAL A 1 72 ? -5.305 11.071 12.149 1.00 94.56 72 VAL A CA 1
ATOM 552 C C . VAL A 1 72 ? -4.027 11.496 11.434 1.00 94.56 72 VAL A C 1
ATOM 554 O O . VAL A 1 72 ? -3.942 11.411 10.217 1.00 94.56 72 VAL A O 1
ATOM 557 N N . ARG A 1 73 ? -3.006 11.911 12.193 1.00 95.94 73 ARG A N 1
ATOM 558 C CA . ARG A 1 73 ? -1.733 12.383 11.635 1.00 95.94 73 ARG A CA 1
ATOM 559 C C . ARG A 1 73 ? -1.026 11.327 10.768 1.00 95.94 73 ARG A C 1
ATOM 561 O O . ARG A 1 73 ? -0.707 11.655 9.632 1.00 95.94 73 ARG A O 1
ATOM 568 N N . PRO A 1 74 ? -0.790 10.082 11.233 1.00 96.19 74 PRO A N 1
ATOM 569 C CA . PRO A 1 74 ? -0.132 9.081 10.394 1.00 96.19 74 PRO A CA 1
ATOM 570 C C . PRO A 1 74 ? -0.985 8.649 9.191 1.00 96.19 74 PRO A C 1
ATOM 572 O O . PRO A 1 74 ? -0.427 8.403 8.131 1.00 96.19 74 PRO A O 1
ATOM 575 N N . ILE A 1 75 ? -2.318 8.603 9.313 1.00 96.06 75 ILE A N 1
ATOM 576 C CA . ILE A 1 75 ? -3.194 8.270 8.176 1.00 96.06 75 ILE A CA 1
ATOM 577 C C . ILE A 1 75 ? -3.238 9.412 7.149 1.00 96.06 75 ILE A C 1
ATOM 579 O O . ILE A 1 75 ? -3.284 9.134 5.957 1.00 96.06 75 ILE A O 1
ATOM 583 N N . SER A 1 76 ? -3.166 10.676 7.585 1.00 97.00 76 SER A N 1
ATOM 584 C CA . SER A 1 76 ? -3.044 11.831 6.683 1.00 97.00 76 SER A CA 1
ATOM 585 C C . SER A 1 76 ? -1.776 11.732 5.846 1.00 97.00 76 SER A C 1
ATOM 587 O O . SER A 1 76 ? -1.868 11.750 4.628 1.00 97.00 76 SER A O 1
ATOM 589 N N . TRP A 1 77 ? -0.621 11.501 6.485 1.00 97.81 77 TRP A N 1
ATOM 590 C CA . TRP A 1 77 ? 0.637 11.298 5.761 1.00 97.81 77 TRP A CA 1
ATOM 591 C C . TRP A 1 77 ? 0.577 10.110 4.796 1.00 97.81 77 TRP A C 1
ATOM 593 O O . TRP A 1 77 ? 1.149 10.169 3.712 1.00 97.81 77 TRP A O 1
ATOM 603 N N . GLY A 1 78 ? -0.134 9.043 5.173 1.00 96.12 78 GLY A N 1
ATOM 604 C CA . GLY A 1 78 ? -0.397 7.910 4.290 1.00 96.12 78 GLY A CA 1
ATOM 605 C C . GLY A 1 78 ? -1.204 8.299 3.049 1.00 96.12 78 GLY A C 1
ATOM 606 O O . GLY A 1 78 ? -0.819 7.943 1.940 1.00 96.12 78 GLY A O 1
ATOM 607 N N . LEU A 1 79 ? -2.283 9.073 3.213 1.00 96.88 79 LEU A N 1
ATOM 608 C CA . LEU A 1 79 ? -3.083 9.581 2.093 1.00 96.88 79 LEU A CA 1
ATOM 609 C C . LEU A 1 79 ? -2.266 10.516 1.191 1.00 96.88 79 LEU A C 1
ATOM 611 O O . LEU A 1 79 ? -2.308 10.371 -0.030 1.00 96.88 79 LEU A O 1
ATOM 615 N N . ASP A 1 80 ? -1.497 11.428 1.785 1.00 97.38 80 ASP A N 1
ATOM 616 C CA . ASP A 1 80 ? -0.631 12.352 1.052 1.00 97.38 80 ASP A CA 1
ATOM 617 C C . ASP A 1 80 ? 0.401 11.585 0.215 1.00 97.38 80 ASP A C 1
ATOM 619 O O . ASP A 1 80 ? 0.631 11.927 -0.941 1.00 97.38 80 ASP A O 1
ATOM 623 N N . ALA A 1 81 ? 0.973 10.501 0.749 1.00 97.00 81 ALA A N 1
ATOM 624 C CA . ALA A 1 81 ? 1.888 9.633 0.008 1.00 97.00 81 ALA A CA 1
ATOM 625 C C . ALA A 1 81 ? 1.178 8.829 -1.097 1.00 97.00 81 ALA A C 1
ATOM 627 O O . ALA A 1 81 ? 1.706 8.722 -2.205 1.00 97.00 81 ALA A O 1
ATOM 628 N N . VAL A 1 82 ? -0.024 8.304 -0.823 1.00 96.50 82 VAL A N 1
ATOM 629 C CA . VAL A 1 82 ? -0.849 7.580 -1.807 1.00 96.50 82 VAL A CA 1
ATOM 630 C C . VAL A 1 82 ? -1.176 8.465 -3.009 1.00 96.50 82 VAL A C 1
ATOM 632 O O . VAL A 1 82 ? -1.214 7.955 -4.119 1.00 96.50 82 VAL A O 1
ATOM 635 N N . ILE A 1 83 ? -1.379 9.769 -2.819 1.00 97.25 83 ILE A N 1
ATOM 636 C CA . ILE A 1 83 ? -1.666 10.716 -3.909 1.00 97.25 83 ILE A CA 1
ATOM 637 C C . ILE A 1 83 ? -0.375 11.264 -4.523 1.00 97.25 83 ILE A C 1
ATOM 639 O O . ILE A 1 83 ? -0.204 11.264 -5.739 1.00 97.25 83 ILE A O 1
ATOM 643 N N . GLY A 1 84 ? 0.538 11.749 -3.686 1.00 97.25 84 GLY A N 1
ATOM 644 C CA . GLY A 1 84 ? 1.694 12.527 -4.112 1.00 97.25 84 GLY A CA 1
ATOM 645 C C . GLY A 1 84 ? 2.710 11.722 -4.912 1.00 97.25 84 GLY A C 1
ATOM 646 O O . GLY A 1 84 ? 3.229 12.227 -5.902 1.00 97.25 84 GLY A O 1
ATOM 647 N N . LEU A 1 85 ? 2.972 10.468 -4.530 1.00 97.00 85 LEU A N 1
ATOM 648 C CA . LEU A 1 85 ? 3.953 9.622 -5.217 1.00 97.00 85 LEU A CA 1
ATOM 649 C C . LEU A 1 85 ? 3.555 9.283 -6.666 1.00 97.00 85 LEU A C 1
ATOM 651 O O . LEU A 1 85 ? 4.374 9.534 -7.553 1.00 97.00 85 LEU A O 1
ATOM 655 N N . PRO A 1 86 ? 2.339 8.776 -6.959 1.00 95.31 86 PRO A N 1
ATOM 656 C CA . PRO A 1 86 ? 1.942 8.504 -8.339 1.00 95.31 86 PRO A CA 1
ATOM 657 C C . PRO A 1 86 ? 1.795 9.786 -9.164 1.00 95.31 86 PRO A C 1
ATOM 659 O O . PRO A 1 86 ? 2.220 9.808 -10.316 1.00 95.31 86 PRO A O 1
ATOM 662 N N . VAL A 1 87 ? 1.287 10.881 -8.581 1.00 96.25 87 VAL A N 1
ATOM 663 C CA . VAL A 1 87 ? 1.219 12.178 -9.278 1.00 96.25 87 VAL A CA 1
ATOM 664 C C . VAL A 1 87 ? 2.621 12.672 -9.644 1.00 96.25 87 VAL A C 1
ATOM 666 O O . VAL A 1 87 ? 2.849 13.065 -10.785 1.00 96.25 87 VAL A O 1
ATOM 669 N N . ALA A 1 88 ? 3.582 12.605 -8.719 1.00 95.94 88 ALA A N 1
ATOM 670 C CA . ALA A 1 88 ? 4.968 12.974 -8.995 1.00 95.94 88 ALA A CA 1
ATOM 671 C C . ALA A 1 88 ? 5.586 12.086 -10.085 1.00 95.94 88 ALA A C 1
ATOM 673 O O . ALA A 1 88 ? 6.205 12.605 -11.012 1.00 95.94 88 ALA A O 1
ATOM 674 N N . ALA A 1 89 ? 5.374 10.768 -10.016 1.00 94.75 89 ALA A N 1
ATOM 675 C CA . ALA A 1 89 ? 5.858 9.826 -11.022 1.00 94.75 89 ALA A CA 1
ATOM 676 C C . ALA A 1 89 ? 5.317 10.167 -12.420 1.00 94.75 89 ALA A C 1
ATOM 678 O O . ALA A 1 89 ? 6.075 10.213 -13.389 1.00 94.75 89 ALA A O 1
ATOM 679 N N . GLN A 1 90 ? 4.024 10.479 -12.515 1.00 93.31 90 GLN A N 1
ATOM 680 C CA . GLN A 1 90 ? 3.363 10.788 -13.777 1.00 93.31 90 GLN A CA 1
ATOM 681 C C . GLN A 1 90 ? 3.791 12.146 -14.346 1.00 93.31 90 GLN A C 1
ATOM 683 O O . GLN A 1 90 ? 4.081 12.244 -15.537 1.00 93.31 90 GLN A O 1
ATOM 688 N N . LEU A 1 91 ? 3.912 13.177 -13.506 1.00 94.56 91 LEU A N 1
ATOM 689 C CA . LEU A 1 91 ? 4.417 14.486 -13.929 1.00 94.56 91 LEU A CA 1
ATOM 690 C C . LEU A 1 91 ? 5.855 14.392 -14.444 1.00 94.56 91 LEU A C 1
ATOM 692 O O . LEU A 1 91 ? 6.158 14.932 -15.505 1.00 94.56 91 LEU A O 1
ATOM 696 N N . ILE A 1 92 ? 6.730 13.671 -13.737 1.00 93.38 92 ILE A N 1
ATOM 697 C CA . ILE A 1 92 ? 8.116 13.466 -14.173 1.00 93.38 92 ILE A CA 1
ATOM 698 C C . ILE A 1 92 ? 8.148 12.718 -15.505 1.00 93.38 92 ILE A C 1
ATOM 700 O O . ILE A 1 92 ? 8.873 13.132 -16.409 1.00 93.38 92 ILE A O 1
ATOM 704 N N . ALA A 1 93 ? 7.342 11.667 -15.666 1.00 91.44 93 ALA A N 1
ATOM 705 C CA . ALA A 1 93 ? 7.281 10.922 -16.918 1.00 91.44 93 ALA A CA 1
ATOM 706 C C . ALA A 1 93 ? 6.836 11.799 -18.105 1.00 91.44 93 ALA A C 1
ATOM 708 O O . ALA A 1 93 ? 7.404 11.687 -19.190 1.00 91.44 93 ALA A O 1
ATOM 709 N N . ILE A 1 94 ? 5.873 12.705 -17.896 1.00 92.25 94 ILE A N 1
ATOM 710 C CA . ILE A 1 94 ? 5.399 13.646 -18.923 1.00 92.25 94 ILE A CA 1
ATOM 711 C C . ILE A 1 94 ? 6.483 14.679 -19.260 1.00 92.25 94 ILE A C 1
ATOM 713 O O . ILE A 1 94 ? 6.857 14.819 -20.421 1.00 92.25 94 ILE A O 1
ATOM 717 N N . PHE A 1 95 ? 7.019 15.385 -18.259 1.00 92.38 95 PHE A N 1
ATOM 718 C CA . PHE A 1 95 ? 7.965 16.486 -18.488 1.00 92.38 95 PHE A CA 1
ATOM 719 C C . PHE A 1 95 ? 9.312 16.035 -19.045 1.00 92.38 95 PHE A C 1
ATOM 721 O O . PHE A 1 95 ? 9.997 16.814 -19.701 1.00 92.38 95 PHE A O 1
ATOM 728 N N . THR A 1 96 ? 9.707 14.794 -18.780 1.00 88.38 96 THR A N 1
ATOM 729 C CA . THR A 1 96 ? 10.970 14.256 -19.286 1.00 88.38 96 THR A CA 1
ATOM 730 C C . THR A 1 96 ? 10.857 13.622 -20.670 1.00 88.38 96 THR A C 1
ATOM 732 O O . THR A 1 96 ? 11.876 13.191 -21.199 1.00 88.38 96 THR A O 1
ATOM 735 N N . GLY A 1 97 ? 9.655 13.535 -21.254 1.00 86.06 97 GLY A N 1
ATOM 736 C CA . GLY A 1 97 ? 9.420 12.826 -22.517 1.00 86.06 97 GLY A CA 1
ATOM 737 C C . GLY A 1 97 ? 9.437 11.297 -22.387 1.00 86.06 97 GLY A C 1
ATOM 738 O O . GLY A 1 97 ? 9.243 10.593 -23.378 1.00 86.06 97 GLY A O 1
ATOM 739 N N . LEU A 1 98 ? 9.604 10.757 -21.170 1.00 85.25 98 LEU A N 1
ATOM 740 C CA . LEU A 1 98 ? 9.553 9.314 -20.909 1.00 85.25 98 LEU A CA 1
ATOM 741 C C . LEU A 1 98 ? 8.183 8.726 -21.287 1.00 85.25 98 LEU A C 1
ATOM 743 O O . LEU A 1 98 ? 8.111 7.621 -21.813 1.00 85.25 98 LEU A O 1
ATOM 747 N N . ALA A 1 99 ? 7.103 9.483 -21.070 1.00 83.19 99 ALA A N 1
ATOM 748 C CA . ALA A 1 99 ? 5.744 9.082 -21.433 1.00 83.19 99 ALA A CA 1
ATOM 749 C C . ALA A 1 99 ? 5.511 9.016 -22.955 1.00 83.19 99 ALA A C 1
ATOM 751 O O . ALA A 1 99 ? 4.667 8.246 -23.405 1.00 83.19 99 ALA A O 1
ATOM 752 N N . ASN A 1 100 ? 6.261 9.797 -23.740 1.00 83.62 100 ASN A N 1
ATOM 753 C CA . ASN A 1 100 ? 6.147 9.846 -25.201 1.00 83.62 100 ASN A CA 1
ATOM 754 C C . ASN A 1 100 ? 7.057 8.825 -25.903 1.00 83.62 100 ASN A C 1
ATOM 756 O O . ASN A 1 100 ? 6.932 8.618 -27.106 1.00 83.62 100 ASN A O 1
ATOM 760 N N . GLY A 1 101 ? 7.977 8.191 -25.166 1.00 78.38 101 GLY A N 1
ATOM 761 C CA . GLY A 1 101 ? 9.018 7.340 -25.748 1.00 78.38 101 GLY A CA 1
ATOM 762 C C . GLY A 1 101 ? 10.193 8.120 -26.348 1.00 78.38 101 GLY A C 1
ATOM 763 O O . GLY A 1 101 ? 11.018 7.527 -27.038 1.00 78.38 101 GLY A O 1
ATOM 764 N N . ASP A 1 102 ? 10.299 9.420 -26.057 1.00 82.50 102 ASP A N 1
ATOM 765 C CA . ASP A 1 102 ? 11.370 10.295 -26.559 1.00 82.50 102 ASP A CA 1
ATOM 766 C C . ASP A 1 102 ? 12.729 9.996 -25.895 1.00 82.50 102 ASP A C 1
ATOM 768 O O . ASP A 1 102 ? 13.781 10.439 -26.358 1.00 82.50 102 ASP A O 1
ATOM 772 N N . VAL A 1 103 ? 12.717 9.240 -24.792 1.00 81.00 103 VAL A N 1
ATOM 773 C CA . VAL A 1 103 ? 13.898 8.864 -24.010 1.00 81.00 103 VAL A CA 1
ATOM 774 C C . VAL A 1 103 ? 14.123 7.357 -24.100 1.00 81.00 103 VAL A C 1
ATOM 776 O O . VAL A 1 103 ? 13.197 6.565 -23.923 1.00 81.00 103 VAL A O 1
ATOM 779 N N . ALA A 1 104 ? 15.374 6.954 -24.336 1.00 75.62 104 ALA A N 1
ATOM 780 C CA . ALA A 1 104 ? 15.765 5.550 -24.336 1.00 75.62 104 ALA A CA 1
ATOM 781 C C . ALA A 1 104 ? 15.498 4.886 -22.972 1.00 75.62 104 ALA A C 1
ATOM 783 O O . ALA A 1 104 ? 15.733 5.479 -21.915 1.00 75.62 104 ALA A O 1
ATOM 784 N N . ARG A 1 105 ? 15.058 3.622 -23.008 1.00 75.69 105 ARG A N 1
ATOM 785 C CA . ARG A 1 105 ? 14.942 2.779 -21.810 1.00 75.69 105 ARG A CA 1
ATOM 786 C C . ARG A 1 105 ? 16.280 2.685 -21.071 1.00 75.69 105 ARG A C 1
ATOM 788 O O . ARG A 1 105 ? 17.336 2.610 -21.694 1.00 75.69 105 ARG A O 1
ATOM 795 N N . GLY A 1 106 ? 16.219 2.658 -19.745 1.00 7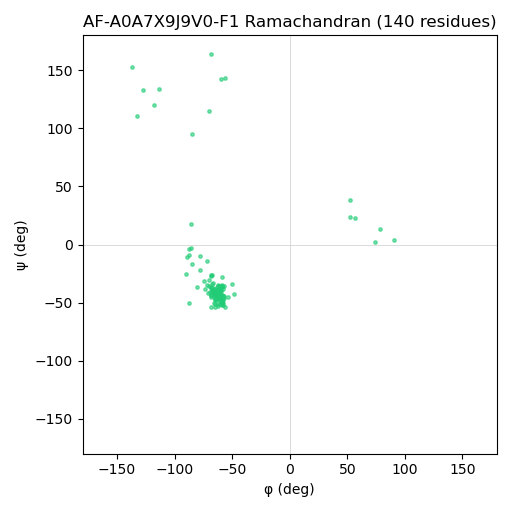9.25 106 GLY A N 1
ATOM 796 C CA . GLY A 1 106 ? 17.365 2.577 -18.839 1.00 79.25 106 GLY A CA 1
ATOM 797 C C . GLY A 1 106 ? 17.935 3.928 -18.397 1.00 79.25 106 GLY A C 1
ATOM 798 O O . GLY A 1 106 ? 18.9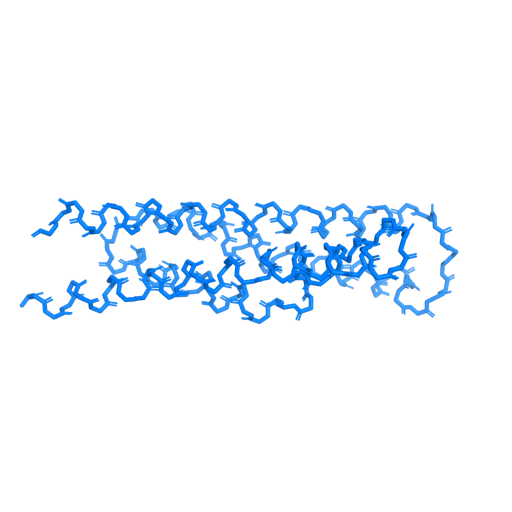45 3.958 -17.696 1.00 79.25 106 GLY A O 1
ATOM 799 N N . GLY A 1 107 ? 17.313 5.047 -18.783 1.00 87.75 107 GLY A N 1
ATOM 800 C CA . GLY A 1 107 ? 17.700 6.380 -18.319 1.00 87.75 107 GLY A CA 1
ATOM 801 C C . GLY A 1 107 ? 17.412 6.615 -16.829 1.00 87.75 107 GLY A C 1
ATOM 802 O O . GLY A 1 107 ? 16.611 5.920 -16.200 1.00 87.75 107 GLY A O 1
ATOM 803 N N . TRP A 1 108 ? 18.021 7.658 -16.258 1.00 89.44 108 TRP A N 1
ATOM 804 C CA . TRP A 1 108 ? 17.779 8.062 -14.865 1.00 89.44 108 TRP A CA 1
ATOM 805 C C . TRP A 1 108 ? 16.303 8.404 -14.602 1.00 89.44 108 TRP A C 1
ATOM 807 O O . TRP A 1 108 ? 15.819 8.221 -13.487 1.00 89.44 108 TRP A O 1
ATOM 817 N N . GLN A 1 109 ? 15.579 8.854 -15.632 1.00 91.12 109 GLN A N 1
ATOM 818 C CA . GLN A 1 109 ? 14.149 9.153 -15.581 1.00 91.12 109 GLN A CA 1
ATOM 819 C C . GLN A 1 109 ? 13.326 7.902 -15.262 1.00 91.12 109 GLN A C 1
ATOM 821 O O . GLN A 1 109 ? 12.456 7.940 -14.394 1.00 91.12 109 GLN A O 1
ATOM 826 N N . GLU A 1 110 ? 13.629 6.781 -15.924 1.00 89.88 110 GLU A N 1
ATOM 827 C CA . GLU A 1 110 ? 12.954 5.499 -15.698 1.00 89.88 110 GLU A CA 1
ATOM 828 C C . GLU A 1 110 ? 13.240 4.968 -14.292 1.00 89.88 110 GLU A C 1
ATOM 830 O O . GLU A 1 110 ? 12.318 4.535 -13.599 1.00 89.88 110 GLU A O 1
ATOM 835 N N . ILE A 1 111 ? 14.495 5.061 -13.838 1.00 92.19 111 ILE A N 1
ATOM 836 C CA . ILE A 1 111 ? 14.892 4.657 -12.482 1.00 92.19 111 ILE A CA 1
ATOM 837 C C . ILE A 1 111 ? 14.121 5.472 -11.440 1.00 92.19 111 ILE A C 1
ATOM 839 O O . ILE A 1 111 ? 13.580 4.909 -10.487 1.00 92.19 111 ILE A O 1
ATOM 843 N N . LEU A 1 112 ? 14.035 6.791 -11.629 1.00 93.81 112 LEU A N 1
ATOM 844 C CA . LEU A 1 112 ? 13.328 7.690 -10.723 1.00 93.81 112 LEU A CA 1
ATOM 845 C C . LEU A 1 112 ? 11.833 7.344 -10.666 1.00 93.81 112 LEU A C 1
ATOM 847 O O . LEU A 1 112 ? 11.306 7.104 -9.579 1.00 93.81 112 LEU A O 1
ATOM 851 N N . VAL A 1 113 ? 11.160 7.258 -11.817 1.00 93.88 113 VAL A N 1
ATOM 852 C CA . VAL A 1 113 ? 9.727 6.924 -11.897 1.00 93.88 113 VAL A CA 1
ATOM 853 C C . VAL A 1 113 ? 9.451 5.559 -11.267 1.00 93.88 113 VAL A C 1
ATOM 855 O O . VAL A 1 113 ? 8.570 5.441 -10.419 1.00 93.88 113 VAL A O 1
ATOM 858 N N . THR A 1 114 ? 10.253 4.545 -11.594 1.00 93.25 114 THR A N 1
ATOM 859 C CA . THR A 1 114 ? 10.123 3.197 -11.019 1.00 93.25 114 THR A CA 1
ATOM 860 C C . THR A 1 114 ? 10.314 3.213 -9.503 1.00 93.25 114 THR A C 1
ATOM 862 O O . THR A 1 114 ? 9.557 2.572 -8.774 1.00 93.25 114 THR A O 1
ATOM 865 N N . THR A 1 115 ? 11.268 4.002 -9.003 1.00 95.31 115 THR A N 1
ATOM 866 C CA . THR A 1 115 ? 11.496 4.170 -7.561 1.00 95.31 115 THR A CA 1
ATOM 867 C C . THR A 1 115 ? 10.290 4.812 -6.877 1.00 95.31 115 THR A C 1
ATOM 869 O O . THR A 1 115 ? 9.867 4.339 -5.823 1.00 95.31 115 THR A O 1
ATOM 872 N N . LEU A 1 116 ? 9.689 5.847 -7.474 1.00 96.25 116 LEU A N 1
ATOM 873 C CA . LEU A 1 116 ? 8.484 6.485 -6.934 1.00 96.25 116 LEU A CA 1
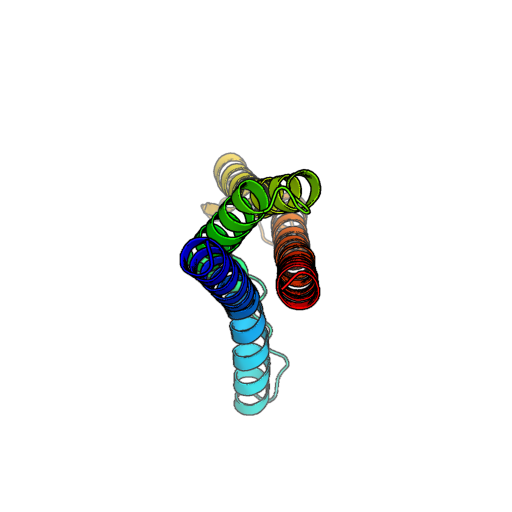ATOM 874 C C . LEU A 1 116 ? 7.295 5.522 -6.879 1.00 96.25 116 LEU A C 1
ATOM 876 O O . LEU A 1 116 ? 6.580 5.503 -5.878 1.00 96.25 116 LEU A O 1
ATOM 880 N N . ILE A 1 117 ? 7.112 4.687 -7.904 1.00 95.06 117 ILE A N 1
ATOM 881 C CA . ILE A 1 117 ? 6.074 3.648 -7.902 1.00 95.06 117 ILE A CA 1
ATOM 882 C C . ILE A 1 117 ? 6.359 2.574 -6.838 1.00 95.06 117 ILE A C 1
ATOM 884 O O . ILE A 1 117 ? 5.448 2.158 -6.121 1.00 95.06 117 ILE A O 1
ATOM 888 N N . GLY A 1 118 ? 7.620 2.174 -6.655 1.00 95.38 118 GLY A N 1
ATOM 889 C CA . GLY A 1 118 ? 8.013 1.271 -5.569 1.00 95.38 118 GLY A CA 1
ATOM 890 C C . GLY A 1 118 ? 7.703 1.853 -4.183 1.00 95.38 118 GLY A C 1
ATOM 891 O O . GLY A 1 118 ? 7.097 1.184 -3.342 1.00 95.38 118 GLY A O 1
ATOM 892 N N . LEU A 1 119 ? 8.038 3.129 -3.962 1.00 97.19 119 LEU A N 1
ATOM 893 C CA . LEU A 1 119 ? 7.698 3.857 -2.735 1.00 97.19 119 LEU A CA 1
ATOM 894 C C . LEU A 1 119 ? 6.182 3.978 -2.542 1.00 97.19 119 LEU A C 1
ATOM 896 O O . LEU A 1 119 ? 5.703 3.885 -1.412 1.00 97.19 119 LEU A O 1
ATOM 900 N N . TYR A 1 120 ? 5.419 4.144 -3.622 1.00 96.81 120 TYR A N 1
ATOM 901 C CA . TYR A 1 120 ? 3.960 4.169 -3.576 1.00 96.81 120 TYR A CA 1
ATOM 902 C C . TYR A 1 120 ? 3.384 2.832 -3.091 1.00 96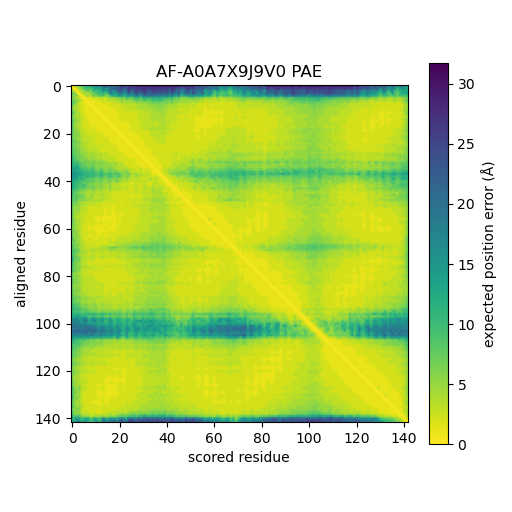.81 120 TYR A C 1
ATOM 904 O O . TYR A 1 120 ? 2.520 2.820 -2.211 1.00 96.81 120 TYR A O 1
ATOM 912 N N . GLY A 1 121 ? 3.920 1.703 -3.565 1.00 95.62 121 GLY A N 1
ATOM 913 C CA . GLY A 1 121 ? 3.565 0.380 -3.046 1.00 95.62 121 GLY A CA 1
ATOM 914 C C . GLY A 1 121 ? 3.811 0.256 -1.537 1.00 95.62 121 GLY A C 1
ATOM 915 O O . GLY A 1 121 ? 2.938 -0.198 -0.794 1.00 95.62 121 GLY A O 1
ATOM 916 N N . LEU A 1 122 ? 4.960 0.742 -1.052 1.00 96.81 122 LEU A N 1
ATOM 917 C CA . LEU A 1 122 ? 5.264 0.775 0.385 1.00 96.81 122 LEU A CA 1
ATOM 918 C C . LEU A 1 122 ? 4.308 1.691 1.162 1.00 96.81 122 LEU A C 1
ATOM 920 O O . LEU A 1 122 ? 3.883 1.336 2.263 1.00 96.81 122 LEU A O 1
ATOM 924 N N . ALA A 1 123 ? 3.933 2.838 0.594 1.00 97.44 123 ALA A N 1
ATOM 925 C CA . ALA A 1 123 ? 2.981 3.762 1.201 1.00 97.44 123 ALA A CA 1
ATOM 926 C C . ALA A 1 123 ? 1.584 3.137 1.345 1.00 97.44 123 ALA A C 1
ATOM 928 O O . ALA A 1 123 ? 0.960 3.279 2.402 1.00 97.44 123 ALA A O 1
ATOM 929 N N . ILE A 1 124 ? 1.114 2.392 0.335 1.00 97.56 124 ILE A N 1
ATOM 930 C CA . ILE A 1 124 ? -0.137 1.624 0.417 1.00 97.56 124 ILE A CA 1
ATOM 931 C C . ILE A 1 124 ? -0.066 0.616 1.566 1.00 97.56 124 ILE A C 1
ATOM 933 O O . ILE A 1 124 ? -0.963 0.595 2.410 1.00 97.56 124 ILE A O 1
ATOM 937 N N . ILE A 1 125 ? 1.005 -0.182 1.641 1.00 97.75 125 ILE A N 1
ATOM 938 C CA . ILE A 1 125 ? 1.175 -1.204 2.687 1.00 97.75 125 ILE A CA 1
ATOM 939 C C . ILE A 1 125 ? 1.200 -0.555 4.076 1.00 97.75 125 ILE A C 1
ATOM 941 O O . ILE A 1 125 ? 0.461 -0.973 4.969 1.00 97.75 125 ILE A O 1
ATOM 945 N N . ALA A 1 126 ? 1.998 0.499 4.262 1.00 97.94 126 ALA A N 1
ATOM 946 C CA . ALA A 1 126 ? 2.085 1.222 5.529 1.00 97.94 126 ALA A CA 1
ATOM 947 C C . ALA A 1 126 ? 0.720 1.794 5.953 1.00 97.94 126 ALA A C 1
ATOM 949 O O . ALA A 1 126 ? 0.306 1.640 7.106 1.00 97.94 126 ALA A O 1
ATOM 950 N N . THR A 1 127 ? -0.023 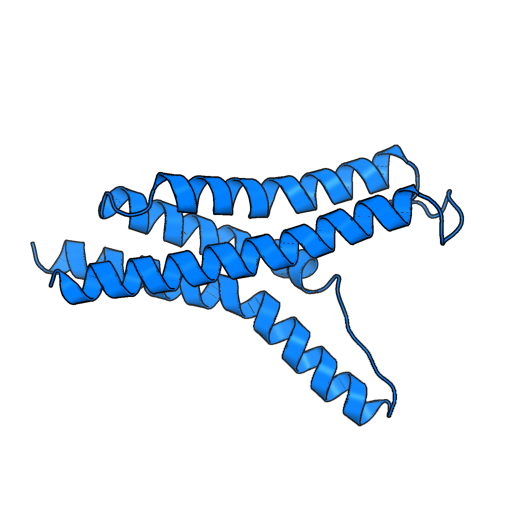2.386 5.015 1.00 97.38 127 THR A N 1
ATOM 951 C CA . THR A 1 127 ? -1.365 2.934 5.270 1.00 97.38 127 THR A CA 1
ATOM 952 C C . THR A 1 127 ? -2.385 1.829 5.560 1.00 97.38 127 THR A C 1
ATOM 954 O O . THR A 1 127 ? -3.211 1.970 6.463 1.00 97.38 127 THR A O 1
ATOM 957 N N . GLY A 1 128 ? -2.291 0.688 4.876 1.00 96.56 128 GLY A N 1
ATOM 958 C CA . GLY A 1 128 ? -3.098 -0.503 5.145 1.00 96.56 128 GLY A CA 1
ATOM 959 C C . GLY A 1 128 ? -2.861 -1.070 6.550 1.00 96.56 128 GLY A C 1
ATOM 960 O O . GLY A 1 128 ? -3.818 -1.399 7.256 1.00 96.56 128 GLY A O 1
ATOM 961 N N . ILE A 1 129 ? -1.606 -1.106 7.012 1.00 98.06 129 ILE A N 1
ATOM 962 C CA . ILE A 1 129 ? -1.256 -1.500 8.388 1.00 98.06 129 ILE A CA 1
ATOM 963 C C . ILE A 1 129 ? -1.857 -0.518 9.403 1.00 98.06 129 ILE A C 1
ATOM 965 O O . ILE A 1 129 ? -2.441 -0.945 10.404 1.00 98.06 129 ILE A O 1
ATOM 969 N N . LEU A 1 130 ? -1.782 0.792 9.144 1.00 97.56 130 LEU A N 1
ATOM 970 C CA . LEU A 1 130 ? -2.438 1.802 9.983 1.00 97.56 130 LEU A CA 1
ATOM 971 C C . LEU A 1 130 ? -3.963 1.616 10.022 1.00 97.56 130 LEU A C 1
ATOM 973 O O . LEU A 1 130 ? -4.569 1.799 11.079 1.00 97.56 130 LEU A O 1
ATOM 977 N N . GLY A 1 131 ? -4.577 1.196 8.913 1.00 96.06 131 GLY A N 1
ATOM 978 C CA . GLY A 1 131 ? -5.989 0.814 8.849 1.00 96.06 131 GLY A CA 1
ATOM 979 C C . GLY A 1 131 ? -6.334 -0.349 9.784 1.00 96.06 131 GLY A C 1
ATOM 980 O O . GLY A 1 131 ? -7.285 -0.256 10.569 1.00 96.06 131 GLY A O 1
ATOM 981 N N . ILE A 1 132 ? -5.507 -1.400 9.801 1.00 96.94 132 ILE A N 1
ATOM 982 C CA . ILE A 1 132 ? -5.653 -2.531 10.733 1.00 96.94 132 ILE A CA 1
ATOM 983 C C . ILE A 1 132 ? -5.528 -2.052 12.187 1.00 96.94 132 ILE A C 1
ATOM 985 O O . ILE A 1 132 ? -6.370 -2.386 13.025 1.00 96.94 132 ILE A O 1
ATOM 989 N N . GLN A 1 133 ? -4.524 -1.227 12.498 1.00 96.38 133 GLN A N 1
ATOM 990 C CA . GLN A 1 133 ? -4.343 -0.670 13.843 1.00 96.38 133 GLN A CA 1
ATOM 991 C C . GLN A 1 133 ? -5.523 0.215 14.271 1.00 96.38 133 GLN A C 1
ATOM 993 O O . GLN A 1 133 ? -5.956 0.160 15.427 1.00 96.38 133 GLN A O 1
ATOM 998 N N . LEU A 1 134 ? -6.073 1.018 13.353 1.00 94.25 134 LEU A N 1
ATOM 999 C CA . LEU A 1 134 ? -7.264 1.826 13.602 1.00 94.25 134 LEU A CA 1
ATOM 1000 C C . LEU A 1 134 ? -8.462 0.929 13.926 1.00 94.25 134 LEU A C 1
ATOM 1002 O O . LEU A 1 134 ? -9.144 1.172 14.923 1.00 94.25 134 LEU A O 1
ATOM 1006 N N . CYS A 1 135 ? -8.676 -0.136 13.148 1.00 94.62 135 CYS A N 1
ATOM 1007 C CA . CYS A 1 135 ? -9.711 -1.129 13.423 1.00 94.62 135 CYS A CA 1
ATOM 1008 C C . CYS A 1 135 ? -9.534 -1.720 14.827 1.00 94.62 135 CYS A C 1
ATOM 1010 O O . CYS A 1 135 ? -10.444 -1.624 15.649 1.00 94.62 135 CYS A O 1
ATOM 1012 N N . GLN A 1 136 ? -8.352 -2.247 15.155 1.00 94.06 136 GLN A N 1
ATOM 1013 C CA . GLN A 1 136 ? -8.078 -2.840 16.469 1.00 94.06 136 GLN A CA 1
ATOM 1014 C C . GLN A 1 136 ? -8.403 -1.882 17.625 1.00 94.06 136 GLN A C 1
ATOM 1016 O O . GLN A 1 136 ? -9.064 -2.279 18.587 1.00 94.06 136 GLN A O 1
ATOM 1021 N N . LYS A 1 137 ? -7.999 -0.608 17.530 1.00 92.06 137 LYS A N 1
ATOM 1022 C CA . LYS A 1 137 ? -8.311 0.406 18.553 1.00 92.06 137 LYS A CA 1
ATOM 1023 C C . LYS A 1 137 ? -9.813 0.695 18.648 1.00 92.06 137 LYS A C 1
ATOM 1025 O O . LYS A 1 137 ? -10.330 0.856 19.752 1.00 92.06 137 LYS A O 1
ATOM 1030 N N . LEU A 1 138 ? -10.522 0.734 17.520 1.00 90.31 138 LEU A N 1
ATOM 1031 C CA . LEU A 1 138 ? -11.975 0.935 17.478 1.00 90.31 138 LEU A CA 1
ATOM 1032 C C . LEU A 1 138 ? -12.763 -0.243 18.063 1.00 90.31 138 LEU A C 1
ATOM 1034 O O . LEU A 1 138 ? -13.828 -0.030 18.643 1.00 90.31 138 LEU A O 1
ATOM 1038 N N . PHE A 1 139 ? -12.274 -1.475 17.904 1.00 88.75 139 PHE A N 1
ATOM 1039 C CA . PHE A 1 139 ? -12.913 -2.666 18.465 1.00 88.75 139 PHE A CA 1
ATOM 1040 C C . PHE A 1 139 ? -12.594 -2.862 19.949 1.00 88.75 139 PHE A C 1
ATOM 1042 O O . PHE A 1 139 ? -13.503 -3.216 20.686 1.00 88.75 139 PHE A O 1
ATOM 1049 N N . LYS A 1 140 ? -11.373 -2.549 20.407 1.00 84.75 140 LYS A N 1
ATOM 1050 C CA . LYS A 1 140 ? -11.001 -2.616 21.835 1.00 84.75 140 LYS A CA 1
ATOM 1051 C C . LYS A 1 140 ? -11.691 -1.568 22.716 1.00 84.75 140 LYS A C 1
ATOM 1053 O O . LYS A 1 140 ? -11.811 -1.775 23.914 1.00 84.75 140 LYS A O 1
ATOM 1058 N N . LYS A 1 141 ? -12.095 -0.427 22.149 1.00 64.31 141 LYS A N 1
ATOM 1059 C CA . LYS A 1 141 ? -12.770 0.665 22.879 1.00 64.31 141 LYS A CA 1
ATOM 1060 C C . LYS A 1 141 ? -14.298 0.479 22.979 1.00 64.31 141 LYS A C 1
ATOM 1062 O O . LYS A 1 141 ? -14.967 1.348 23.531 1.00 64.31 141 LYS A O 1
ATOM 1067 N N . ALA A 1 142 ? -14.854 -0.573 22.375 1.00 56.62 142 ALA A N 1
ATOM 1068 C CA . ALA A 1 142 ? -16.293 -0.842 22.325 1.00 56.62 142 ALA A CA 1
ATOM 1069 C C . ALA A 1 142 ? -16.725 -1.804 23.429 1.00 56.62 142 ALA A C 1
ATOM 1071 O O . ALA A 1 142 ? -17.884 -1.642 23.870 1.00 56.62 142 ALA A O 1
#

pLDDT: mean 91.68, std 8.56, range [46.28, 98.06]

Sequence (142 aa):
MKKKTLWTKVLAVAGTVLLWLPIAATLITAIIGSISARTFLFDYLMPAELFPLAFVGAGLLLWASFRAKLLVRPISWGLDAVIGLPVAAQLIAIFTGLANGDVARGGWQEILVTTLIGLYGLAIIATGILGIQLCQKLFKKA

Secondary structure (DSSP, 8-state):
-HHHHHHHHHHHHHHHHHHHHHHHHHHHHHHHHHHHHTS----SSHHHHTHHHHHHHHHHHHHHHHHHTSSHHHHHHHHHHHHHHHHHHHHHHHHTTGGGT-S-TTSHHHHHHHHHHHHHHHHHHHHHHHHHHHHHHHHHT-

Solvent-accessible surface area (backbone atoms only — not comparable to full-atom values): 7228 Å² total; per-residue (Å²): 118,71,65,67,56,50,55,39,48,52,32,18,49,53,11,23,52,33,25,43,44,32,59,50,49,32,52,50,49,18,51,55,46,15,66,75,68,75,44,95,44,74,59,77,58,49,43,65,75,38,34,69,44,37,52,53,9,36,51,32,30,35,53,26,16,59,78,66,74,44,67,41,69,66,37,46,56,24,38,51,38,55,51,47,29,55,52,50,28,50,52,51,29,55,78,66,28,51,70,76,62,78,44,69,89,87,38,72,66,55,56,51,34,52,48,31,45,52,52,29,54,51,28,37,52,55,36,26,51,51,23,51,54,51,40,54,55,60,60,75,75,107